Protein AF-A0A2V6U0K0-F1 (afdb_monomer_lite)

pLDDT: mean 95.81, std 3.2, range [73.56, 98.62]

Secondary structure (DSSP, 8-state):
--S-BTTBPPP---S-SSS--TTS-S--TTTTHHHHHHTTTS----SS-EEEEEEE-TTS-EEEEEEE-TTS-EEEEE-S-----SHHHH-

Sequence (91 aa):
NSVARDGRPACQMIGFCTSGCKIGAKWSTLYTEIPKADATGKFELRPNSMALQIQHDRQGKVTGVLYVDKSGTQQVQKARIVCVAGNSIES

Structure (mmCIF, N/CA/C/O backbone):
data_AF-A0A2V6U0K0-F1
#
_entry.id   AF-A0A2V6U0K0-F1
#
loop_
_atom_site.group_PDB
_atom_site.id
_atom_site.type_symbol
_atom_site.label_atom_id
_atom_site.label_alt_id
_atom_site.label_comp_id
_atom_site.label_asym_id
_atom_site.label_entity_id
_atom_site.label_seq_id
_atom_site.pdbx_PDB_ins_code
_atom_site.Cartn_x
_atom_site.Cartn_y
_atom_site.Cartn_z
_atom_site.occupancy
_atom_site.B_iso_or_equiv
_atom_site.auth_seq_id
_atom_site.auth_comp_id
_atom_site.auth_asym_id
_atom_site.auth_atom_id
_atom_site.pdbx_PDB_model_num
ATOM 1 N N . ASN A 1 1 ? 17.260 -4.755 -11.885 1.00 88.94 1 ASN A N 1
ATOM 2 C CA . ASN A 1 1 ? 17.409 -6.170 -12.289 1.00 88.94 1 ASN A CA 1
ATOM 3 C C . ASN A 1 1 ? 18.724 -6.355 -13.041 1.00 88.94 1 ASN A C 1
ATOM 5 O O . ASN A 1 1 ? 19.164 -5.389 -13.646 1.00 88.94 1 ASN A O 1
ATOM 9 N N . SER A 1 2 ? 19.348 -7.536 -13.032 1.00 93.94 2 SER A N 1
ATOM 10 C CA . SER A 1 2 ? 20.530 -7.822 -13.876 1.00 93.94 2 SER A CA 1
ATOM 11 C C . SER A 1 2 ? 20.179 -7.979 -15.362 1.00 93.94 2 SER A C 1
ATOM 13 O O . SER A 1 2 ? 20.984 -7.661 -16.224 1.00 93.94 2 SER A O 1
ATOM 15 N N . VAL A 1 3 ? 18.950 -8.409 -15.650 1.00 96.25 3 VAL A N 1
ATOM 16 C CA . VAL A 1 3 ? 18.348 -8.527 -16.988 1.00 96.25 3 VAL A CA 1
ATOM 17 C C . VAL A 1 3 ? 16.907 -8.013 -16.945 1.00 96.25 3 VAL A C 1
ATOM 19 O O . VAL A 1 3 ? 16.368 -7.810 -15.854 1.00 96.25 3 VAL A O 1
ATOM 22 N N . ALA A 1 4 ? 16.264 -7.806 -18.096 1.00 96.56 4 ALA A N 1
ATOM 23 C CA . ALA A 1 4 ? 14.837 -7.490 -18.121 1.00 96.56 4 ALA A CA 1
ATOM 24 C C . ALA A 1 4 ? 14.022 -8.599 -17.424 1.00 96.56 4 ALA A C 1
ATOM 26 O O . ALA A 1 4 ? 14.296 -9.786 -17.598 1.00 96.56 4 ALA A O 1
ATOM 27 N N . ARG A 1 5 ? 13.052 -8.220 -16.588 1.00 94.75 5 ARG A N 1
ATOM 28 C CA . ARG A 1 5 ? 12.244 -9.159 -15.797 1.00 94.75 5 ARG A CA 1
ATOM 29 C C . ARG A 1 5 ? 10.907 -8.534 -15.435 1.00 94.75 5 ARG A C 1
ATOM 31 O O . ARG A 1 5 ? 10.898 -7.450 -14.860 1.00 94.75 5 ARG A O 1
ATOM 38 N N . ASP A 1 6 ? 9.816 -9.259 -15.689 1.00 93.38 6 ASP A N 1
ATOM 39 C CA . ASP A 1 6 ? 8.456 -8.872 -15.274 1.00 93.38 6 ASP A CA 1
ATOM 40 C C . ASP A 1 6 ? 8.099 -7.441 -15.721 1.00 93.38 6 ASP A C 1
ATOM 42 O O . ASP A 1 6 ? 7.804 -6.569 -14.909 1.00 93.38 6 ASP A O 1
ATOM 46 N N . GLY A 1 7 ? 8.287 -7.158 -17.017 1.00 92.50 7 GLY A N 1
ATOM 47 C CA . GLY A 1 7 ? 8.041 -5.837 -17.612 1.00 92.50 7 GLY A CA 1
ATOM 48 C C . GLY A 1 7 ? 9.035 -4.731 -17.226 1.00 92.50 7 GLY A C 1
ATOM 49 O O . GLY A 1 7 ? 8.928 -3.620 -17.733 1.00 92.50 7 GLY A O 1
ATOM 50 N N . ARG A 1 8 ? 10.024 -5.006 -16.364 1.00 95.38 8 ARG A N 1
ATOM 51 C CA . ARG A 1 8 ? 11.011 -4.019 -15.889 1.00 95.38 8 ARG A CA 1
ATOM 52 C C . ARG A 1 8 ? 12.378 -4.204 -16.556 1.00 95.38 8 ARG A C 1
ATOM 54 O O . ARG A 1 8 ? 12.850 -5.343 -16.636 1.00 95.38 8 ARG A O 1
ATOM 61 N N . PRO A 1 9 ? 13.072 -3.125 -16.964 1.00 96.56 9 PRO A N 1
ATOM 62 C CA . PRO A 1 9 ? 14.357 -3.216 -17.657 1.00 96.56 9 PRO A CA 1
ATOM 63 C C . PRO A 1 9 ? 15.512 -3.668 -16.743 1.00 96.56 9 PRO A C 1
ATOM 65 O O . PRO A 1 9 ? 15.391 -3.756 -15.513 1.00 96.56 9 PRO A O 1
ATOM 68 N N . ALA A 1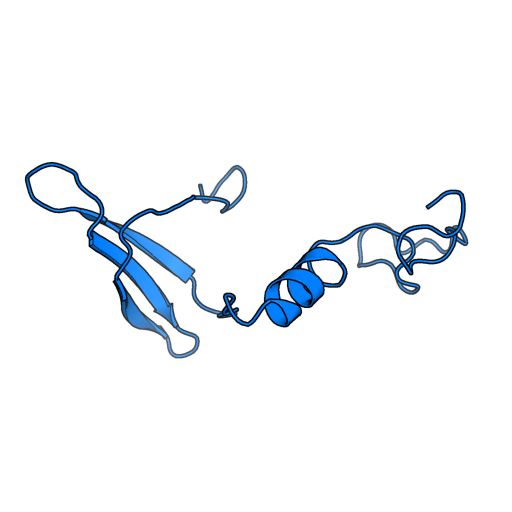 10 ? 16.666 -3.946 -17.356 1.00 97.31 10 ALA A N 1
ATOM 69 C CA . ALA A 1 10 ? 17.923 -4.134 -16.635 1.00 97.31 10 ALA A CA 1
ATOM 70 C C . ALA A 1 10 ? 18.389 -2.821 -15.970 1.00 97.31 10 ALA A C 1
ATOM 72 O O . ALA A 1 10 ? 18.054 -1.720 -16.404 1.00 97.31 10 ALA A O 1
ATOM 73 N N . CYS A 1 11 ? 19.148 -2.936 -14.880 1.00 96.50 11 CYS A N 1
ATOM 74 C CA . CYS A 1 11 ? 19.708 -1.796 -14.161 1.00 96.50 11 CYS A CA 1
ATOM 75 C C . CYS A 1 11 ? 20.801 -1.124 -14.998 1.00 96.50 11 CYS A C 1
ATOM 77 O O . CYS A 1 11 ? 21.699 -1.802 -15.481 1.00 96.50 11 CYS A O 1
ATOM 79 N N . GLN A 1 12 ? 20.760 0.205 -15.086 1.00 96.12 12 GLN A N 1
ATOM 80 C CA . GLN A 1 12 ? 21.772 1.015 -15.777 1.00 96.12 12 GLN A CA 1
ATOM 81 C C . GLN A 1 12 ? 22.780 1.674 -14.816 1.00 96.12 12 GLN A C 1
ATOM 83 O O . GLN A 1 12 ? 23.561 2.517 -15.232 1.00 96.12 12 GLN A O 1
ATOM 88 N N . MET A 1 13 ? 22.744 1.335 -13.519 1.00 94.75 13 MET A N 1
ATOM 89 C CA . MET A 1 13 ? 23.678 1.839 -12.492 1.00 94.75 13 MET A CA 1
ATOM 90 C C . MET A 1 13 ? 23.750 3.376 -12.369 1.00 94.75 13 MET A C 1
ATOM 92 O O . MET A 1 13 ? 24.763 3.941 -11.985 1.00 94.75 13 MET A O 1
ATOM 96 N N . ILE A 1 14 ? 22.635 4.064 -12.618 1.00 94.56 14 ILE A N 1
ATOM 97 C CA . ILE A 1 14 ? 22.543 5.536 -12.658 1.00 94.56 14 ILE A CA 1
ATOM 98 C C . ILE A 1 14 ? 22.389 6.225 -11.284 1.00 94.56 14 ILE A C 1
ATOM 100 O O . ILE A 1 14 ? 21.995 7.383 -11.222 1.00 94.56 14 ILE A O 1
ATOM 104 N N . GLY A 1 15 ? 22.620 5.521 -10.170 1.00 94.00 15 GLY A N 1
ATOM 105 C CA . GLY A 1 15 ? 22.686 6.121 -8.823 1.00 94.00 15 GLY A CA 1
ATOM 106 C C . GLY A 1 15 ? 21.365 6.370 -8.069 1.00 94.00 15 GLY A C 1
ATOM 107 O O . GLY A 1 15 ? 21.398 6.660 -6.880 1.00 94.00 15 GLY A O 1
ATOM 108 N N . PHE A 1 16 ? 20.187 6.190 -8.674 1.00 93.69 16 PHE A N 1
ATOM 109 C CA . PHE A 1 16 ? 18.884 6.484 -8.033 1.00 93.69 16 PHE A CA 1
ATOM 110 C C . PHE A 1 16 ? 18.284 5.309 -7.230 1.00 93.69 16 PHE A C 1
ATOM 112 O O . PHE A 1 16 ? 17.090 5.021 -7.297 1.00 93.69 16 PHE A O 1
ATOM 119 N N . CYS A 1 17 ? 19.100 4.552 -6.496 1.00 92.50 17 CYS A N 1
ATOM 120 C CA . CYS A 1 17 ? 18.625 3.337 -5.817 1.00 92.50 17 CYS A CA 1
ATOM 121 C C . CYS A 1 17 ? 17.786 3.618 -4.557 1.00 92.50 17 CYS A C 1
ATOM 123 O O . CYS A 1 17 ? 16.911 2.808 -4.222 1.00 92.50 17 CYS A O 1
ATOM 125 N N . THR A 1 18 ? 18.060 4.724 -3.862 1.00 92.81 18 THR A N 1
ATOM 126 C CA . THR A 1 18 ? 17.448 5.104 -2.575 1.00 92.81 18 THR A CA 1
ATOM 127 C C . THR A 1 18 ? 16.337 6.141 -2.727 1.00 92.81 18 THR A C 1
ATOM 129 O O . THR A 1 18 ? 15.367 6.090 -1.984 1.00 92.81 18 THR A O 1
ATOM 132 N N . SER A 1 19 ? 16.414 7.005 -3.740 1.00 91.69 19 SER A N 1
ATOM 133 C CA . SER A 1 19 ? 15.427 8.070 -4.001 1.00 91.69 19 SER A CA 1
ATOM 134 C C . SER A 1 19 ? 14.288 7.653 -4.942 1.00 91.69 19 SER A C 1
ATOM 136 O O . SER A 1 19 ? 13.551 8.497 -5.441 1.00 91.69 19 SER A O 1
ATOM 138 N N . GLY A 1 20 ? 14.163 6.353 -5.221 1.00 90.69 20 GLY A N 1
ATOM 139 C CA . GLY A 1 20 ? 13.251 5.809 -6.226 1.00 90.69 20 GLY A CA 1
ATOM 140 C C . GLY A 1 20 ? 13.948 5.569 -7.567 1.00 90.69 20 GLY A C 1
ATOM 141 O O . GLY A 1 20 ? 14.591 6.449 -8.133 1.00 90.69 20 GLY A O 1
ATOM 142 N N . CYS A 1 21 ? 13.825 4.347 -8.091 1.00 94.38 21 CYS A N 1
ATOM 143 C CA . CYS A 1 21 ? 14.497 3.968 -9.330 1.00 94.38 21 CYS A CA 1
ATOM 144 C C . CYS A 1 21 ? 13.911 4.726 -10.526 1.00 94.38 21 CYS A C 1
ATOM 146 O O . CYS A 1 21 ? 12.798 4.433 -10.956 1.00 94.38 21 CYS A O 1
ATOM 148 N N . LYS A 1 22 ? 14.705 5.628 -11.110 1.00 93.50 22 LYS A N 1
ATOM 149 C CA . LYS A 1 22 ? 14.302 6.493 -12.231 1.00 93.50 22 LYS A CA 1
ATOM 150 C C . LYS A 1 22 ? 13.762 5.743 -13.459 1.00 93.50 22 LYS A C 1
ATOM 152 O O . LYS A 1 22 ? 12.930 6.282 -14.173 1.00 93.50 22 LYS A O 1
ATOM 157 N N . ILE A 1 23 ? 14.234 4.520 -13.707 1.00 94.62 23 ILE A N 1
ATOM 158 C CA . ILE A 1 23 ? 13.871 3.722 -14.896 1.00 94.62 23 ILE A CA 1
ATOM 159 C C . ILE A 1 23 ? 12.988 2.507 -14.572 1.00 94.62 23 ILE A C 1
ATOM 161 O O . ILE A 1 23 ? 12.795 1.647 -15.424 1.00 94.62 23 ILE A O 1
ATOM 165 N N . GLY A 1 24 ? 12.536 2.356 -13.322 1.00 94.38 24 GLY A N 1
ATOM 166 C CA . GLY A 1 24 ? 11.722 1.203 -12.915 1.00 94.38 24 GLY A CA 1
ATOM 167 C C . GLY A 1 24 ? 12.443 -0.156 -12.948 1.00 94.38 24 GLY A C 1
ATOM 168 O O . GLY A 1 24 ? 11.799 -1.198 -12.909 1.00 94.38 24 GLY A O 1
ATOM 169 N N . ALA A 1 25 ? 13.780 -0.190 -13.006 1.00 96.00 25 ALA A N 1
ATOM 170 C CA . ALA A 1 25 ? 14.552 -1.439 -13.018 1.00 96.00 25 ALA A CA 1
ATOM 171 C C . ALA A 1 25 ? 14.616 -2.136 -11.643 1.00 96.00 25 ALA A C 1
ATOM 173 O O . ALA A 1 25 ? 14.811 -3.354 -11.566 1.00 96.00 25 ALA A O 1
ATOM 174 N N . LYS A 1 26 ? 14.518 -1.381 -10.542 1.00 94.81 26 LYS A N 1
ATOM 175 C CA . LYS A 1 26 ? 14.393 -1.924 -9.176 1.00 94.81 26 LYS A CA 1
ATOM 176 C C . LYS A 1 26 ? 12.954 -2.410 -8.968 1.00 94.81 26 LYS A C 1
ATOM 178 O O . LYS A 1 26 ? 12.047 -1.933 -9.635 1.00 94.81 26 LYS A O 1
ATOM 183 N N . TRP A 1 27 ? 12.743 -3.400 -8.110 1.00 94.88 27 TRP A N 1
ATOM 184 C CA . TRP A 1 27 ? 11.386 -3.794 -7.722 1.00 94.88 27 TRP A CA 1
ATOM 185 C C . TRP A 1 27 ? 10.835 -2.801 -6.690 1.00 94.88 27 TRP A C 1
ATOM 187 O O . TRP A 1 27 ? 11.588 -2.315 -5.842 1.00 94.88 27 TRP A O 1
ATOM 197 N N . SER A 1 28 ? 9.544 -2.494 -6.785 1.00 94.00 28 SER A N 1
ATOM 198 C CA . SER A 1 28 ? 8.805 -1.682 -5.820 1.00 94.00 28 SER A CA 1
ATOM 199 C C . SER A 1 28 ? 7.330 -2.028 -5.907 1.00 94.00 28 SER A C 1
ATOM 201 O O . SER A 1 28 ? 6.751 -1.940 -6.992 1.00 94.00 28 SER A O 1
ATOM 203 N N . THR A 1 29 ? 6.709 -2.305 -4.762 1.00 94.31 29 THR A N 1
ATOM 204 C CA . THR A 1 29 ? 5.271 -2.578 -4.647 1.00 94.31 29 THR A CA 1
ATOM 205 C C . THR A 1 29 ? 4.421 -1.526 -5.365 1.00 94.31 29 THR 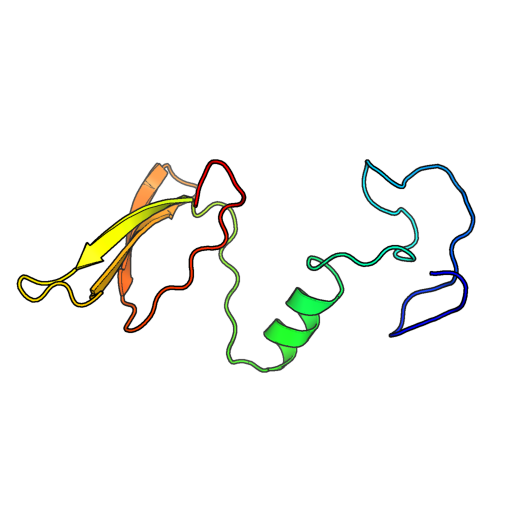A C 1
ATOM 207 O O . THR A 1 29 ? 3.426 -1.880 -5.992 1.00 94.31 29 THR A O 1
ATOM 210 N N . LEU A 1 30 ? 4.849 -0.253 -5.344 1.00 92.56 30 LEU A N 1
ATOM 211 C CA . LEU A 1 30 ? 4.120 0.884 -5.919 1.00 92.56 30 LEU A CA 1
ATOM 212 C C . LEU A 1 30 ? 3.783 0.721 -7.407 1.00 92.56 30 LEU A C 1
ATOM 214 O O . LEU A 1 30 ? 2.699 1.104 -7.829 1.00 92.56 30 LEU A O 1
ATOM 218 N N . TYR A 1 31 ? 4.703 0.175 -8.199 1.00 89.94 31 TYR A N 1
ATOM 219 C CA . TYR A 1 31 ? 4.544 0.060 -9.653 1.00 89.94 31 TYR A CA 1
ATOM 220 C C . TYR A 1 31 ? 4.636 -1.383 -10.161 1.00 89.94 31 TYR A C 1
ATOM 222 O O . TYR A 1 31 ? 4.622 -1.598 -11.369 1.00 89.94 31 TYR A O 1
ATOM 230 N N . THR A 1 32 ? 4.729 -2.375 -9.267 1.00 93.94 32 THR A N 1
ATOM 231 C CA . THR A 1 32 ? 4.644 -3.797 -9.635 1.00 93.94 32 THR A CA 1
ATOM 232 C C . THR A 1 32 ? 3.385 -4.447 -9.084 1.00 93.94 32 THR A C 1
ATOM 234 O O . THR A 1 32 ? 2.546 -4.883 -9.863 1.00 93.94 32 THR A O 1
ATOM 237 N N . GLU A 1 33 ? 3.220 -4.491 -7.762 1.00 96.12 33 GLU A N 1
ATOM 238 C CA . GLU A 1 33 ? 2.143 -5.272 -7.144 1.00 96.12 33 GLU A CA 1
ATOM 239 C C . GLU A 1 33 ? 0.834 -4.491 -7.036 1.00 96.12 33 GLU A C 1
ATOM 241 O O . GLU A 1 33 ? -0.222 -5.074 -7.256 1.00 96.12 33 GLU A O 1
ATOM 246 N N . ILE A 1 34 ? 0.878 -3.179 -6.763 1.00 96.69 34 ILE A N 1
ATOM 247 C CA . ILE A 1 34 ? -0.337 -2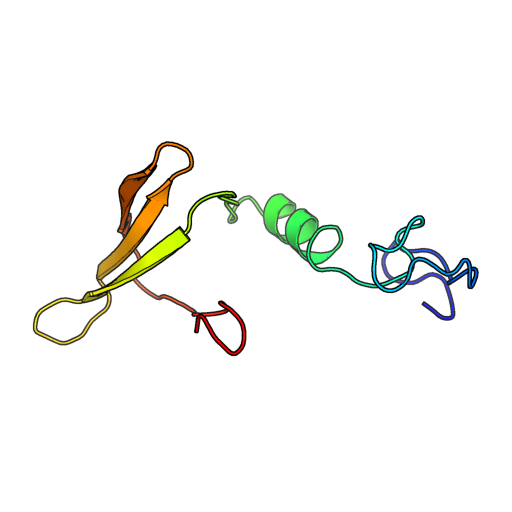.348 -6.700 1.00 96.69 34 ILE A CA 1
ATOM 248 C C . ILE A 1 34 ? -1.102 -2.375 -8.035 1.00 96.69 34 ILE A C 1
ATOM 250 O O . ILE A 1 34 ? -2.290 -2.688 -8.002 1.00 96.69 34 ILE A O 1
ATOM 254 N N . PRO A 1 35 ? -0.472 -2.152 -9.210 1.00 95.62 35 PRO A N 1
ATOM 255 C CA . PRO A 1 35 ? -1.186 -2.254 -10.485 1.00 95.62 35 PRO A CA 1
ATOM 256 C C . PRO A 1 35 ? -1.751 -3.655 -10.755 1.00 95.62 35 PRO A C 1
ATOM 258 O O . PRO A 1 35 ? -2.849 -3.788 -11.290 1.00 95.62 35 PRO A O 1
ATOM 261 N N . LYS A 1 36 ? -1.029 -4.715 -10.363 1.00 96.25 36 LYS A N 1
ATOM 262 C CA . LYS A 1 36 ? -1.514 -6.098 -10.497 1.00 96.25 36 LYS A CA 1
ATOM 263 C C . LYS A 1 36 ? -2.722 -6.363 -9.598 1.00 96.25 36 LYS A C 1
ATOM 265 O O . LYS A 1 36 ? -3.646 -7.042 -10.031 1.00 96.25 36 LYS A O 1
ATOM 270 N N . ALA A 1 37 ? -2.723 -5.835 -8.374 1.00 97.62 37 ALA A N 1
ATOM 271 C CA . ALA A 1 37 ? -3.849 -5.935 -7.452 1.00 97.62 37 ALA A CA 1
ATOM 272 C C . ALA A 1 37 ? -5.068 -5.162 -7.974 1.00 97.62 37 ALA A C 1
ATOM 274 O O . ALA A 1 37 ? -6.171 -5.707 -7.985 1.00 97.62 37 ALA A O 1
ATOM 275 N N . ASP A 1 38 ? -4.862 -3.942 -8.471 1.00 97.12 38 ASP A N 1
ATOM 276 C CA . ASP A 1 38 ? -5.907 -3.098 -9.058 1.00 97.12 38 ASP A CA 1
ATOM 277 C C . ASP A 1 38 ? -6.588 -3.777 -10.256 1.00 97.12 38 ASP A C 1
ATOM 279 O O . ASP A 1 38 ? -7.814 -3.884 -10.308 1.00 97.12 38 ASP A O 1
ATOM 283 N N . ALA A 1 39 ? -5.799 -4.400 -11.139 1.00 97.38 39 ALA A N 1
ATOM 284 C CA . ALA A 1 39 ? -6.300 -5.155 -12.288 1.00 97.38 39 ALA A CA 1
ATOM 285 C C . ALA A 1 39 ? -7.218 -6.342 -11.922 1.00 97.38 39 ALA A C 1
ATOM 287 O O . ALA A 1 39 ? -7.940 -6.847 -12.780 1.00 97.38 39 ALA 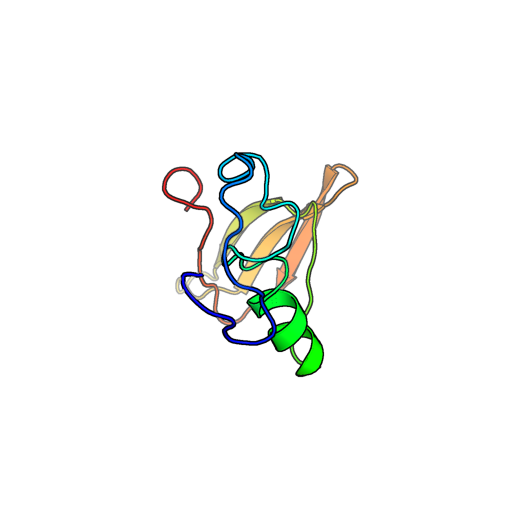A O 1
ATOM 288 N N . THR A 1 40 ? -7.223 -6.801 -10.663 1.00 98.19 40 THR A N 1
ATOM 289 C CA . THR A 1 40 ? -8.145 -7.861 -10.216 1.00 98.19 40 THR A CA 1
ATOM 290 C C . THR A 1 40 ? -9.580 -7.375 -10.003 1.00 98.19 40 THR A C 1
ATOM 292 O O . THR A 1 40 ? -10.480 -8.208 -9.881 1.00 98.19 40 THR A O 1
ATOM 295 N N . GLY A 1 41 ? -9.799 -6.060 -9.877 1.00 98.06 41 GLY A N 1
ATOM 296 C CA . GLY A 1 41 ? -11.090 -5.466 -9.510 1.00 98.06 41 GLY A CA 1
ATOM 297 C C . GLY A 1 41 ? -11.550 -5.763 -8.075 1.00 98.06 41 GLY A C 1
ATOM 298 O O . GLY A 1 41 ? -12.678 -5.445 -7.711 1.00 98.06 41 GLY A O 1
ATOM 299 N N . LYS A 1 42 ? -10.702 -6.396 -7.251 1.00 97.88 42 LYS A N 1
ATOM 300 C CA . LYS A 1 42 ? -10.982 -6.765 -5.848 1.00 97.88 42 LYS A CA 1
ATOM 301 C C . LYS A 1 42 ? -10.146 -5.958 -4.854 1.00 97.88 42 LYS A C 1
ATOM 303 O O . LYS A 1 42 ? -9.999 -6.356 -3.699 1.00 97.88 42 LYS A O 1
ATOM 308 N N . PHE A 1 43 ? -9.552 -4.869 -5.320 1.00 97.75 43 PHE A N 1
ATOM 309 C CA . PHE A 1 43 ? -8.598 -4.065 -4.581 1.00 97.75 43 PHE A CA 1
ATOM 310 C C . PHE A 1 43 ? -9.063 -2.614 -4.529 1.00 97.75 43 PHE A C 1
ATOM 312 O O . PHE A 1 43 ? -9.639 -2.101 -5.482 1.00 97.75 43 PHE A O 1
ATOM 319 N N . GLU A 1 44 ? -8.786 -1.962 -3.407 1.00 96.81 44 GLU A N 1
ATOM 320 C CA . GLU A 1 44 ? -8.966 -0.530 -3.243 1.00 96.81 44 GLU A CA 1
ATOM 321 C C . GLU A 1 44 ? -7.739 0.032 -2.525 1.00 96.81 44 GLU A C 1
ATOM 323 O O . GLU A 1 44 ? -7.340 -0.469 -1.471 1.00 96.81 44 GLU A O 1
ATOM 328 N N . LEU A 1 45 ? -7.154 1.092 -3.086 1.00 96.12 45 LEU A N 1
ATOM 329 C CA . LEU A 1 45 ? -6.063 1.830 -2.462 1.00 96.12 45 LEU A CA 1
ATOM 330 C C . LEU A 1 45 ? -6.581 3.146 -1.888 1.00 96.12 45 LEU A C 1
ATOM 332 O O . LEU A 1 45 ? -7.070 4.002 -2.622 1.00 96.12 45 LEU A O 1
ATOM 336 N N . ARG A 1 46 ? -6.395 3.341 -0.581 1.00 96.12 46 ARG A N 1
ATOM 337 C CA . ARG A 1 46 ? -6.722 4.596 0.107 1.00 96.12 46 ARG A CA 1
ATOM 338 C C . ARG A 1 46 ? -5.458 5.266 0.645 1.00 96.12 46 ARG A C 1
ATOM 340 O O . ARG A 1 46 ? -5.064 5.002 1.781 1.00 96.12 46 ARG A O 1
ATOM 347 N N . PRO A 1 47 ? -4.787 6.114 -0.152 1.00 96.62 47 PRO A N 1
ATOM 348 C CA . PRO A 1 47 ? -3.660 6.890 0.347 1.00 96.62 47 PRO A CA 1
ATOM 349 C C . PRO A 1 47 ? -4.130 7.917 1.389 1.00 96.62 47 PRO A C 1
ATOM 351 O O . PRO A 1 47 ? -5.299 8.304 1.411 1.00 96.62 47 PRO A O 1
ATOM 354 N N . ASN A 1 48 ? -3.206 8.390 2.231 1.00 97.50 48 ASN A N 1
ATOM 355 C CA . ASN A 1 48 ? -3.487 9.375 3.288 1.00 97.50 48 ASN A CA 1
ATOM 356 C C . ASN A 1 48 ? -4.612 8.926 4.244 1.00 97.50 48 ASN A C 1
ATOM 358 O O . ASN A 1 48 ? -5.499 9.705 4.581 1.00 97.50 48 ASN A O 1
ATOM 362 N N . SER A 1 49 ? -4.602 7.644 4.616 1.00 98.00 49 SER A N 1
ATOM 363 C CA . SER A 1 49 ? -5.557 7.027 5.543 1.00 98.00 49 SER A CA 1
ATOM 364 C C . SER A 1 49 ? -4.784 6.308 6.649 1.00 98.00 49 SER A C 1
ATOM 366 O O . SER A 1 49 ? -4.445 5.135 6.512 1.00 98.00 49 SER A O 1
ATOM 368 N N . MET A 1 50 ? -4.428 7.028 7.715 1.00 97.69 50 MET A N 1
ATOM 369 C CA . MET A 1 50 ? -3.599 6.487 8.797 1.00 97.69 50 MET A CA 1
ATOM 370 C C . MET A 1 50 ? -4.457 5.664 9.755 1.00 97.69 50 MET A C 1
ATOM 372 O O . MET A 1 50 ? -5.362 6.204 10.392 1.00 97.69 50 MET A O 1
ATOM 376 N N . ALA A 1 51 ? -4.182 4.363 9.859 1.00 98.00 51 ALA A N 1
ATOM 377 C CA . ALA A 1 51 ? -4.846 3.494 10.823 1.00 98.00 51 ALA A CA 1
ATOM 378 C C . ALA A 1 51 ? -4.471 3.905 12.256 1.00 98.00 51 ALA A C 1
ATOM 380 O O . ALA A 1 51 ? -3.299 4.093 12.561 1.00 98.00 51 ALA A O 1
ATOM 381 N N . LEU A 1 52 ? -5.476 4.039 13.122 1.00 97.56 52 LEU A N 1
ATOM 382 C CA . LEU A 1 52 ? -5.308 4.404 14.530 1.00 97.56 52 LEU A CA 1
ATOM 383 C C . LEU A 1 52 ? -5.550 3.226 15.469 1.00 97.56 52 LEU A C 1
ATOM 385 O O . LEU A 1 52 ? -4.872 3.082 16.480 1.00 97.56 52 LEU A O 1
ATOM 389 N N . GLN A 1 53 ? -6.569 2.416 15.174 1.00 97.75 53 GLN A N 1
ATOM 390 C CA . GLN A 1 53 ? -7.002 1.359 16.079 1.00 97.75 53 GLN A CA 1
ATOM 391 C C . GLN A 1 53 ? -7.682 0.223 15.321 1.00 97.75 53 GLN A C 1
ATOM 393 O O . GLN A 1 53 ? -8.599 0.446 14.529 1.00 97.75 53 GLN A O 1
ATOM 398 N N . ILE A 1 54 ? -7.290 -1.012 15.633 1.00 98.06 54 ILE A N 1
ATOM 399 C CA . ILE A 1 54 ? -8.058 -2.205 15.269 1.00 98.06 54 ILE A CA 1
ATOM 400 C C . ILE A 1 54 ? -9.158 -2.383 16.314 1.00 98.06 54 ILE A C 1
ATOM 402 O O . ILE A 1 54 ? -8.884 -2.578 17.498 1.00 98.06 54 ILE A O 1
ATOM 406 N N . GLN A 1 55 ? -10.409 -2.300 15.878 1.00 98.19 55 GLN A N 1
ATOM 407 C CA . GLN A 1 55 ? -11.575 -2.466 16.735 1.00 98.19 55 GLN A CA 1
ATOM 408 C C . GLN A 1 55 ? -11.977 -3.940 16.803 1.00 98.19 55 GLN A C 1
ATOM 410 O O . GLN A 1 55 ? -11.921 -4.661 15.802 1.00 98.19 55 GLN A O 1
ATOM 415 N N . HIS A 1 56 ? -12.412 -4.379 17.982 1.00 98.12 56 HIS A N 1
ATOM 416 C CA . HIS A 1 56 ? -12.902 -5.731 18.222 1.00 98.12 56 HIS A CA 1
ATOM 417 C C . HIS A 1 56 ? -14.177 -5.729 19.069 1.00 98.12 56 HIS A C 1
ATOM 419 O O . HIS A 1 56 ? -14.484 -4.760 19.765 1.00 98.12 56 HIS A O 1
ATOM 425 N N . ASP A 1 57 ? -14.938 -6.816 18.991 1.00 97.00 57 ASP A N 1
ATOM 426 C CA . ASP A 1 57 ? -16.065 -7.066 19.884 1.00 97.00 57 ASP A CA 1
ATOM 427 C C . ASP A 1 57 ? -15.603 -7.595 21.256 1.00 97.00 57 ASP A C 1
ATOM 429 O O . ASP A 1 57 ? -14.418 -7.804 21.512 1.00 97.00 57 ASP A O 1
ATOM 433 N N . ARG A 1 58 ? -16.555 -7.848 22.162 1.00 97.25 58 ARG A N 1
ATOM 434 C CA . ARG A 1 58 ? -16.263 -8.376 23.509 1.00 97.25 58 ARG A CA 1
ATOM 435 C C . ARG A 1 58 ? -15.631 -9.773 23.511 1.00 97.25 58 ARG A C 1
ATOM 437 O O . ARG A 1 58 ? -15.107 -10.182 24.538 1.00 97.25 58 ARG A O 1
ATOM 444 N N . GLN A 1 59 ? -15.714 -10.509 22.404 1.00 97.19 59 GLN A N 1
ATOM 445 C CA . GLN A 1 59 ? -15.112 -11.833 22.241 1.00 97.19 59 GLN A CA 1
ATOM 446 C C . GLN A 1 59 ? -13.691 -11.732 21.656 1.00 97.19 59 GLN A C 1
ATOM 448 O O . GLN A 1 59 ? -13.037 -12.752 21.458 1.00 97.19 59 GLN A O 1
ATOM 453 N N . GLY A 1 60 ? -13.210 -10.513 21.380 1.00 95.69 60 GLY A N 1
ATOM 454 C CA . GLY A 1 60 ? -11.898 -10.248 20.794 1.00 95.69 60 GLY A CA 1
ATOM 455 C C . GLY A 1 60 ? -11.864 -10.385 19.272 1.00 95.69 60 GLY A C 1
ATOM 456 O O . GLY A 1 60 ? -10.787 -10.329 18.679 1.00 95.69 60 GLY A O 1
ATOM 457 N N . LYS A 1 61 ? -13.013 -10.554 18.604 1.00 97.38 61 LYS A N 1
ATOM 458 C CA . LYS A 1 61 ? -13.058 -10.677 17.145 1.00 97.38 61 LYS A CA 1
ATOM 459 C C . LYS A 1 61 ? -13.032 -9.301 16.495 1.00 97.38 61 LYS A C 1
ATOM 461 O O . LYS A 1 61 ? -13.794 -8.418 16.878 1.00 97.38 61 LYS A O 1
ATOM 466 N N . VAL A 1 62 ? -12.189 -9.137 15.475 1.00 98.12 62 VAL A N 1
ATOM 467 C CA . VAL A 1 62 ? -12.079 -7.883 14.717 1.00 98.12 62 VAL A CA 1
ATOM 468 C C . VAL A 1 62 ? -13.420 -7.501 14.088 1.00 98.12 62 VAL A C 1
ATOM 470 O O . VAL A 1 62 ? -14.091 -8.329 13.466 1.00 98.12 62 VAL A O 1
ATOM 473 N N . THR A 1 63 ? -13.780 -6.228 14.230 1.00 98.25 63 THR A N 1
ATOM 474 C CA . THR A 1 63 ? -14.990 -5.626 13.653 1.00 98.25 63 THR A CA 1
ATOM 475 C C . THR A 1 63 ? -14.665 -4.552 12.613 1.00 98.25 63 THR A C 1
ATOM 477 O O . THR A 1 63 ? -15.455 -4.324 11.689 1.00 98.25 63 THR A O 1
ATOM 480 N N . GLY A 1 64 ? -13.494 -3.919 12.709 1.00 98.25 64 GLY A N 1
ATOM 481 C CA . GLY A 1 64 ? -13.049 -2.904 11.763 1.00 98.25 64 GLY A CA 1
ATOM 482 C C . GLY A 1 64 ? -11.738 -2.232 12.151 1.00 98.25 64 GLY A C 1
ATOM 483 O O . GLY A 1 64 ? -11.094 -2.597 13.132 1.00 98.25 64 GLY A O 1
ATOM 484 N N . VAL A 1 65 ? -11.356 -1.236 11.358 1.00 98.44 65 VAL A N 1
ATOM 485 C CA . VAL A 1 65 ? -10.195 -0.375 11.590 1.00 98.44 65 VAL A CA 1
ATOM 486 C C . VAL A 1 65 ? -10.670 1.072 11.623 1.00 98.44 65 VAL A C 1
ATOM 488 O O . VAL A 1 65 ? -11.285 1.549 10.666 1.00 98.44 65 VAL A O 1
ATOM 491 N N . LEU A 1 66 ? -10.386 1.756 12.728 1.00 98.62 66 LEU A N 1
ATOM 492 C CA . LEU A 1 66 ? -10.495 3.204 12.841 1.00 98.62 66 LEU A CA 1
ATOM 493 C C . LEU A 1 66 ? -9.277 3.827 12.157 1.00 98.62 66 LEU A C 1
ATOM 495 O O . LEU A 1 66 ? -8.145 3.452 12.468 1.00 98.62 66 LEU A O 1
ATOM 499 N N . TYR A 1 67 ? -9.493 4.778 11.256 1.00 98.44 67 TYR A N 1
ATOM 500 C CA . TYR A 1 67 ? -8.425 5.516 10.587 1.00 98.44 67 TYR A CA 1
ATOM 501 C C . TYR A 1 67 ? -8.755 7.005 10.486 1.00 98.44 67 TYR A C 1
ATOM 503 O O . TYR A 1 67 ? -9.915 7.399 10.588 1.00 98.44 67 TYR A O 1
ATOM 511 N N . VAL A 1 68 ? -7.732 7.830 10.281 1.00 98.44 68 VAL A N 1
ATOM 512 C CA . VAL A 1 68 ? -7.873 9.260 9.980 1.00 98.44 68 VAL A CA 1
ATOM 513 C C . VAL A 1 68 ? -7.639 9.479 8.496 1.00 98.44 68 VAL A C 1
ATOM 515 O O . VAL A 1 68 ? -6.620 9.038 7.962 1.00 98.44 68 VAL A O 1
ATOM 518 N N . ASP A 1 69 ? -8.592 10.125 7.829 1.00 97.88 69 ASP A N 1
ATOM 519 C CA . ASP A 1 69 ? -8.491 10.455 6.409 1.00 97.88 69 ASP A CA 1
ATOM 520 C C . ASP A 1 69 ? -7.674 11.736 6.152 1.00 97.88 69 ASP A C 1
ATOM 522 O O . ASP A 1 69 ? -7.227 12.427 7.070 1.00 97.88 69 ASP A O 1
ATOM 526 N N . LYS A 1 70 ? -7.504 12.090 4.873 1.00 97.38 70 LYS A N 1
ATOM 527 C CA . LYS A 1 70 ? -6.742 13.271 4.430 1.00 97.38 70 LYS A CA 1
ATOM 528 C C . LYS A 1 70 ? -7.214 14.608 5.022 1.00 97.38 70 LYS A C 1
ATOM 530 O O . LYS A 1 70 ? -6.474 15.582 4.950 1.00 97.38 70 LYS A O 1
ATOM 535 N N . SER A 1 71 ? -8.449 14.682 5.521 1.00 97.62 71 SER A N 1
ATOM 536 C CA . SER A 1 71 ? -9.033 15.880 6.137 1.00 97.62 71 SER A CA 1
ATOM 537 C C . SER A 1 71 ? -8.829 15.938 7.653 1.00 97.62 71 SER A C 1
ATOM 539 O O . SER A 1 71 ? -9.220 16.918 8.278 1.00 97.62 71 SER A O 1
ATOM 541 N N . GLY A 1 72 ? -8.226 14.905 8.250 1.00 97.31 72 GLY A N 1
ATOM 542 C CA . GLY A 1 72 ? -8.141 14.764 9.702 1.00 97.31 72 GLY A CA 1
ATOM 543 C C . GLY A 1 72 ? -9.397 14.146 10.325 1.00 97.31 72 GLY A C 1
ATOM 544 O O . GLY A 1 72 ? -9.481 14.043 11.547 1.00 97.31 72 GLY A O 1
ATOM 545 N N . THR A 1 73 ? -10.368 13.714 9.514 1.00 98.19 73 THR A N 1
ATOM 546 C CA . THR A 1 73 ? -11.626 13.142 10.010 1.00 98.19 73 THR A CA 1
ATOM 547 C C . THR A 1 73 ? -11.456 11.658 10.322 1.00 98.19 73 THR A C 1
ATOM 549 O O . THR A 1 73 ? -10.844 10.913 9.553 1.00 98.19 73 THR A O 1
ATOM 552 N N . GLN A 1 74 ? -12.006 11.216 11.456 1.00 98.44 74 GLN A N 1
ATOM 553 C CA . GLN A 1 74 ? -12.020 9.804 11.832 1.00 98.44 74 GLN A CA 1
ATOM 554 C C . GLN A 1 74 ? -13.085 9.026 11.054 1.00 98.44 74 GLN A C 1
ATOM 556 O O . GLN A 1 74 ? -14.237 9.442 10.957 1.00 98.44 74 GLN A O 1
ATOM 561 N N . GLN A 1 75 ? -12.694 7.862 10.548 1.00 98.44 75 GLN A N 1
ATOM 562 C CA . GLN A 1 75 ? -13.510 6.964 9.740 1.00 98.44 75 GLN A CA 1
ATOM 563 C C . GLN A 1 75 ? -13.361 5.529 10.249 1.00 98.44 75 GLN A C 1
ATOM 565 O O . GLN A 1 75 ? -12.294 5.139 10.726 1.00 98.44 75 GLN A O 1
ATOM 570 N N . VAL A 1 76 ? -14.405 4.710 10.104 1.00 98.31 76 VAL A N 1
ATOM 571 C CA . VAL A 1 76 ? -14.350 3.279 10.444 1.00 98.31 76 VAL A CA 1
ATOM 572 C C . VAL A 1 76 ? -14.549 2.439 9.190 1.00 98.31 76 VAL A C 1
ATOM 574 O O . VAL A 1 76 ? -15.624 2.441 8.591 1.00 98.31 76 VAL A O 1
ATOM 577 N N . GLN A 1 77 ? -13.534 1.651 8.832 1.00 98.00 77 GLN A N 1
ATOM 578 C CA . GLN A 1 77 ? -13.654 0.619 7.806 1.00 98.00 77 GLN A CA 1
ATOM 579 C C . GLN A 1 77 ? -13.974 -0.724 8.461 1.00 98.00 77 GLN A C 1
ATOM 581 O O . GLN A 1 77 ? -13.131 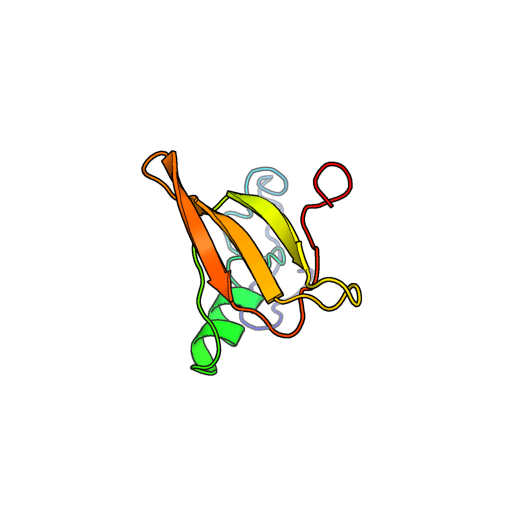-1.312 9.138 1.00 98.00 77 GLN A O 1
ATOM 586 N N . LYS A 1 78 ? -15.179 -1.251 8.225 1.00 98.31 78 LYS A N 1
ATOM 587 C CA . LYS A 1 78 ? -15.548 -2.596 8.688 1.00 98.31 78 LYS A CA 1
ATOM 588 C C . LYS A 1 78 ? -14.691 -3.652 7.997 1.00 98.31 78 LYS A C 1
ATOM 590 O O . LYS A 1 78 ? -14.505 -3.603 6.780 1.00 98.31 78 LYS A O 1
ATOM 595 N N . ALA A 1 79 ? -14.213 -4.618 8.770 1.00 97.62 79 ALA A N 1
ATOM 596 C CA . ALA A 1 79 ? -13.376 -5.703 8.279 1.00 97.62 79 ALA A CA 1
ATOM 597 C C . ALA A 1 79 ? -13.605 -6.967 9.111 1.00 97.62 79 ALA A C 1
ATOM 599 O O . ALA A 1 79 ? -13.791 -6.903 10.322 1.00 97.62 79 ALA A O 1
ATOM 600 N N . ARG A 1 80 ? -13.584 -8.128 8.446 1.00 97.31 80 ARG A N 1
ATOM 601 C CA . ARG A 1 80 ? -13.650 -9.445 9.107 1.00 97.31 80 ARG A CA 1
ATOM 602 C C . ARG A 1 80 ? -12.272 -9.976 9.500 1.00 97.31 80 ARG A C 1
ATOM 604 O O . ARG A 1 80 ? -12.181 -10.824 10.379 1.00 97.31 80 ARG A O 1
ATOM 611 N N . ILE A 1 81 ? -11.240 -9.537 8.783 1.00 97.38 81 ILE A N 1
ATOM 612 C CA . ILE A 1 81 ? -9.840 -9.940 8.923 1.00 97.38 81 ILE A CA 1
ATOM 613 C C . ILE A 1 81 ? -9.002 -8.683 8.687 1.00 97.38 81 ILE A C 1
ATOM 615 O O . ILE A 1 81 ? -9.318 -7.906 7.786 1.00 97.38 81 ILE A O 1
ATOM 619 N N . VAL A 1 82 ? -7.951 -8.498 9.483 1.00 97.56 82 VAL A N 1
ATOM 620 C CA . VAL A 1 82 ? -6.984 -7.404 9.342 1.00 97.56 82 VAL A CA 1
ATOM 621 C C . VAL A 1 82 ? -5.579 -8.000 9.324 1.00 97.56 82 VAL A C 1
ATOM 623 O O . VAL A 1 82 ? -5.263 -8.859 10.142 1.00 97.56 82 VAL A O 1
AT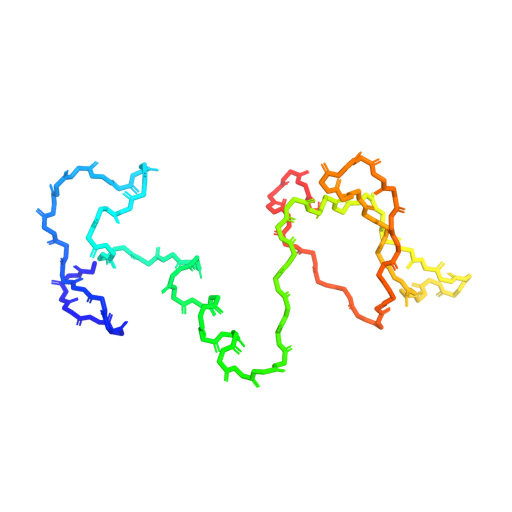OM 626 N N . CYS A 1 83 ? -4.755 -7.549 8.378 1.00 97.06 83 CYS A N 1
ATOM 627 C CA . CYS A 1 83 ? -3.326 -7.841 8.308 1.00 97.06 83 CYS A CA 1
ATOM 628 C C . CYS A 1 83 ? -2.570 -6.531 8.535 1.00 97.06 83 CYS A C 1
ATOM 630 O O . CYS A 1 83 ? -2.841 -5.549 7.841 1.00 97.06 83 CYS A O 1
ATOM 632 N N . VAL A 1 84 ? -1.663 -6.507 9.511 1.00 96.62 84 VAL A N 1
ATOM 633 C CA . VAL A 1 84 ? -0.879 -5.315 9.847 1.00 96.62 84 VAL A CA 1
ATOM 634 C C . VAL A 1 84 ? 0.460 -5.376 9.121 1.00 96.62 84 VAL A C 1
ATOM 636 O O . VAL A 1 84 ? 1.184 -6.364 9.217 1.00 96.62 84 VAL A O 1
ATOM 639 N N . ALA A 1 85 ? 0.757 -4.326 8.359 1.00 95.81 85 ALA A N 1
ATOM 640 C CA . ALA A 1 85 ? 1.974 -4.194 7.561 1.00 95.81 85 ALA A CA 1
ATOM 641 C C . ALA A 1 85 ? 2.524 -2.755 7.627 1.00 95.81 85 ALA A C 1
ATOM 643 O O . ALA A 1 85 ? 2.960 -2.196 6.621 1.00 95.81 85 ALA A O 1
ATOM 644 N N . GLY A 1 86 ? 2.471 -2.144 8.813 1.00 93.50 86 GLY A N 1
ATOM 645 C CA . GLY A 1 86 ? 2.916 -0.779 9.100 1.00 93.50 86 GLY A CA 1
ATOM 646 C C . GLY A 1 86 ? 4.401 -0.681 9.451 1.00 93.50 86 GLY A C 1
ATOM 647 O O . GLY A 1 86 ? 4.755 0.115 10.294 1.00 93.50 86 GLY A O 1
ATOM 648 N N . ASN A 1 87 ? 5.282 -1.498 8.858 1.00 93.44 87 ASN A N 1
ATOM 649 C CA . ASN A 1 87 ? 6.719 -1.586 9.195 1.00 93.44 87 ASN A CA 1
ATOM 650 C C . ASN A 1 87 ? 7.026 -1.926 10.677 1.00 93.44 87 ASN A C 1
ATOM 652 O O . ASN A 1 87 ? 6.138 -2.261 11.447 1.00 93.44 87 ASN A O 1
ATOM 656 N N . SER A 1 88 ? 8.302 -1.920 11.071 1.00 93.88 88 SER A N 1
ATOM 657 C CA . SER A 1 88 ? 8.739 -2.364 12.405 1.00 93.88 88 SER A CA 1
ATOM 658 C C . SER A 1 88 ? 8.342 -1.448 13.567 1.00 93.88 88 SER A C 1
ATOM 660 O O . SER A 1 88 ? 8.465 -1.866 14.713 1.00 93.88 88 SER A O 1
ATOM 662 N N . ILE A 1 89 ? 7.958 -0.201 13.294 1.00 95.12 89 ILE A N 1
ATOM 663 C CA . ILE A 1 89 ? 7.634 0.802 14.315 1.00 95.12 89 ILE A CA 1
ATOM 664 C C . ILE A 1 89 ? 6.124 0.988 14.448 1.00 95.12 89 ILE A C 1
ATOM 666 O O . ILE A 1 89 ? 5.641 1.222 15.551 1.00 95.12 89 ILE A O 1
ATOM 670 N N . GLU A 1 90 ? 5.385 0.889 13.343 1.00 91.06 90 GLU A N 1
ATOM 671 C CA . GLU A 1 90 ? 3.955 1.221 13.299 1.00 91.06 90 GLU A CA 1
ATOM 672 C C . GLU A 1 90 ? 3.071 -0.030 13.089 1.00 91.06 90 GLU A C 1
ATOM 674 O O . GLU A 1 90 ? 1.891 0.110 12.759 1.00 91.06 90 GLU A O 1
ATOM 679 N N . SER A 1 91 ? 3.622 -1.246 13.272 1.00 73.56 91 SER A N 1
ATOM 680 C CA . SER A 1 91 ? 2.859 -2.515 13.284 1.00 73.56 91 SER A CA 1
ATOM 681 C C . SER A 1 91 ? 2.544 -3.032 14.680 1.00 73.56 91 SER A C 1
ATOM 683 O O . SER A 1 91 ? 3.371 -2.826 15.593 1.00 73.56 91 SER A O 1
#

Radius of gyration: 17.85 Å; chains: 1; bounding box: 40×28×42 Å

Foldseek 3Di:
DCADDQNAGHDPPPPCPPVDDPRRNDDDCVPRVVVVQVVVVPDDDAPQWAWDDQDDDPVRFTQFTWTQHPVRDIDTDGDRDDDDDPPPPRD